Protein AF-Q4RTN7-F1 (afdb_monomer)

Mean predicted aligned error: 6.09 Å

Solvent-accessible surface area (backbone atoms only — not comparable to full-atom values): 6318 Å² total; per-residue (Å²): 60,95,90,76,74,46,82,42,31,45,36,32,31,80,55,91,61,99,47,44,72,40,24,26,42,28,44,82,54,90,90,71,49,83,53,70,43,82,50,89,62,72,74,46,56,23,94,90,42,70,92,32,52,31,35,38,32,40,74,43,78,39,76,92,76,73,41,44,34,34,35,33,22,20,59,65,36,46,74,70,69,41,90,54,66,49,70,44,83,52,71,90,79,71,94,69,78,76,87,77,79,74,89,123

pLDDT: mean 87.34, std 16.29, range [34.25, 97.75]

InterPro domains:
  IPR010666 Zinc finger, GRF-type [PF06839] (1-35)
  IPR010666 Zinc finger, GRF-type [PS51999] (1-42)

Foldseek 3Di:
DVVPPDFFKKFQDCDDDPRHQWIWGADPDPVDDGDIGTDPQGWDADPQHRPFTWGIWDWDQDPVVRFIKIFTDTPVCVVVVHPTPDIDGDDPPDPDDDPVPPPD

Structure (mmCIF, N/CA/C/O backbone):
data_AF-Q4RTN7-F1
#
_entry.id   AF-Q4RTN7-F1
#
loop_
_atom_site.group_PDB
_atom_site.id
_atom_site.type_symbol
_atom_site.label_atom_id
_atom_site.label_alt_id
_atom_site.label_comp_id
_atom_site.label_asym_id
_atom_site.label_entity_id
_atom_site.label_seq_id
_atom_site.pdbx_PDB_ins_code
_atom_site.Cartn_x
_atom_site.Cartn_y
_atom_site.Cartn_z
_atom_site.occupancy
_atom_site.B_iso_or_equiv
_atom_site.auth_seq_id
_atom_site.auth_comp_id
_atom_site.auth_asym_id
_atom_site.auth_atom_id
_atom_site.pdbx_PDB_model_num
ATOM 1 N N . CYS A 1 1 ? -11.846 2.866 0.393 1.00 87.19 1 CYS A N 1
ATOM 2 C CA . CYS A 1 1 ? -12.379 2.264 -0.840 1.00 87.19 1 CYS A CA 1
ATOM 3 C C . CYS A 1 1 ? -13.829 2.706 -0.997 1.00 87.19 1 CYS A C 1
ATOM 5 O O . CYS A 1 1 ? -14.576 2.548 -0.036 1.00 87.19 1 CYS A O 1
ATOM 7 N N . PRO A 1 2 ? -14.224 3.274 -2.148 1.00 86.81 2 PRO A N 1
ATOM 8 C CA . PRO A 1 2 ? -15.601 3.712 -2.379 1.00 86.81 2 PRO A CA 1
ATOM 9 C C . PRO A 1 2 ? -16.633 2.581 -2.282 1.00 86.81 2 PRO A C 1
ATOM 11 O O . PRO A 1 2 ? -17.748 2.835 -1.850 1.00 86.81 2 PRO A O 1
ATOM 14 N N . GLN A 1 3 ? -16.266 1.344 -2.640 1.00 87.88 3 GLN A N 1
ATOM 15 C CA . GLN A 1 3 ? -17.195 0.208 -2.586 1.00 87.88 3 GLN A CA 1
ATOM 16 C C . GLN A 1 3 ? -17.378 -0.376 -1.180 1.00 87.88 3 GLN A C 1
ATOM 18 O O . GLN A 1 3 ? -18.482 -0.766 -0.826 1.00 87.88 3 GLN A O 1
ATOM 23 N N . THR A 1 4 ? -16.312 -0.462 -0.380 1.00 87.62 4 THR A N 1
ATOM 24 C CA . THR A 1 4 ? -16.333 -1.207 0.896 1.00 87.62 4 THR A CA 1
ATOM 25 C C . THR A 1 4 ? -16.266 -0.314 2.134 1.00 87.62 4 THR A C 1
ATOM 27 O O . THR A 1 4 ? -16.393 -0.801 3.252 1.00 87.62 4 THR A O 1
ATOM 30 N N . GLY A 1 5 ? -15.983 0.983 1.977 1.00 86.31 5 GLY A N 1
ATOM 31 C CA . GLY A 1 5 ? -15.773 1.913 3.094 1.00 86.31 5 GLY A CA 1
ATOM 32 C C . GLY A 1 5 ? -14.479 1.680 3.891 1.00 86.31 5 GLY A C 1
ATOM 33 O O . GLY A 1 5 ? -14.132 2.495 4.742 1.00 86.31 5 GLY A O 1
ATOM 34 N N . THR A 1 6 ? -13.715 0.622 3.601 1.00 87.69 6 THR A N 1
ATOM 35 C CA . THR A 1 6 ? -12.468 0.302 4.311 1.00 87.69 6 THR A CA 1
ATOM 36 C C . THR A 1 6 ? -11.272 1.095 3.763 1.00 87.69 6 THR A C 1
ATOM 38 O O . THR A 1 6 ? -11.245 1.429 2.569 1.00 87.69 6 THR A O 1
ATOM 41 N N . PRO A 1 7 ? -10.261 1.434 4.590 1.00 90.19 7 PRO A N 1
ATOM 42 C CA . PRO A 1 7 ? -9.044 2.087 4.110 1.00 90.19 7 PRO A CA 1
ATOM 43 C C . PRO A 1 7 ? -8.326 1.254 3.039 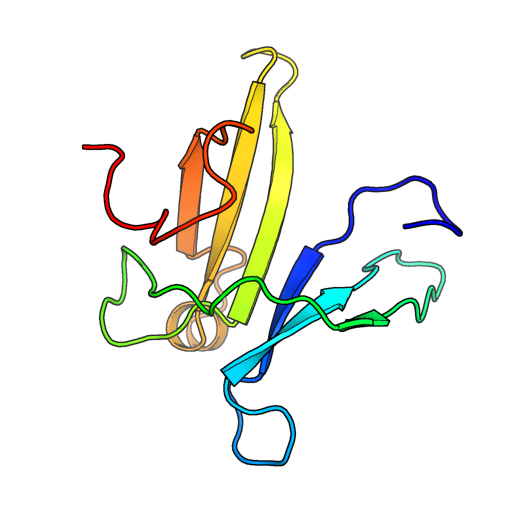1.00 90.19 7 PRO A C 1
ATOM 45 O O . PRO A 1 7 ? -8.090 0.060 3.217 1.00 90.19 7 PRO A O 1
ATOM 48 N N . CYS A 1 8 ? -7.960 1.890 1.924 1.00 95.00 8 CYS A N 1
ATOM 49 C CA . CYS A 1 8 ? -7.148 1.250 0.890 1.00 95.00 8 CYS A CA 1
ATOM 50 C C . CYS A 1 8 ? -5.692 1.115 1.350 1.00 95.00 8 CYS A C 1
ATOM 52 O O . CYS A 1 8 ? -5.192 1.927 2.130 1.00 95.00 8 CYS A O 1
ATOM 54 N N . MET A 1 9 ? -4.992 0.121 0.812 1.00 95.75 9 MET A N 1
ATOM 55 C CA . MET A 1 9 ? -3.539 0.026 0.938 1.00 95.75 9 MET A CA 1
ATOM 56 C C . MET A 1 9 ? -2.863 0.844 -0.163 1.00 95.75 9 MET A C 1
ATOM 58 O O . MET A 1 9 ? -3.414 0.998 -1.252 1.00 95.75 9 MET A O 1
ATOM 62 N N . LEU A 1 10 ? -1.661 1.348 0.106 1.00 97.00 10 LEU A N 1
ATOM 63 C CA . LEU A 1 10 ? -0.810 1.981 -0.900 1.00 97.00 10 LEU A CA 1
ATOM 64 C C . LEU A 1 10 ? 0.169 0.934 -1.434 1.00 97.00 10 LEU A C 1
ATOM 66 O O . LEU A 1 10 ? 0.962 0.377 -0.675 1.00 97.00 10 LEU A O 1
ATOM 70 N N . LYS A 1 11 ? 0.098 0.649 -2.730 1.00 97.50 11 LYS A N 1
ATOM 71 C CA . LYS A 1 11 ? 0.937 -0.334 -3.413 1.00 97.50 11 LYS A CA 1
ATOM 72 C C . LYS A 1 11 ? 1.868 0.364 -4.392 1.00 97.50 11 LYS A C 1
ATOM 74 O O . LYS A 1 11 ? 1.411 1.177 -5.191 1.00 97.50 11 LYS A O 1
ATOM 79 N N . THR A 1 12 ? 3.134 -0.029 -4.388 1.00 97.56 12 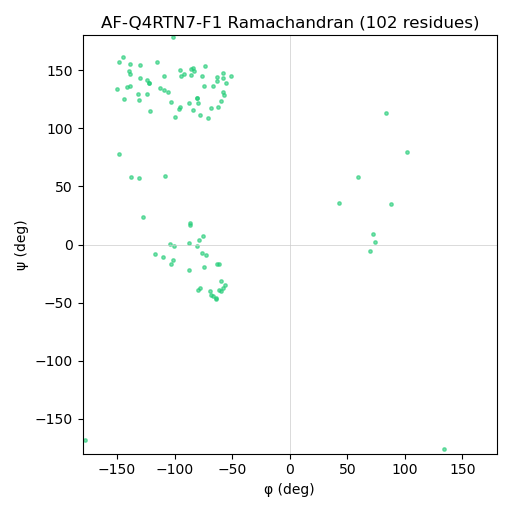THR A N 1
ATOM 80 C CA . THR A 1 12 ? 4.152 0.485 -5.312 1.00 97.56 12 THR A CA 1
ATOM 81 C C . THR A 1 12 ? 4.539 -0.588 -6.321 1.00 97.56 12 THR A C 1
ATOM 83 O O . THR A 1 12 ? 4.814 -1.735 -5.957 1.00 97.56 12 THR A O 1
ATOM 86 N N . GLY A 1 13 ? 4.599 -0.234 -7.604 1.00 97.19 13 GLY A N 1
ATOM 87 C CA . GLY A 1 13 ? 5.156 -1.109 -8.629 1.00 97.19 13 GLY A CA 1
ATOM 88 C C . GLY A 1 13 ? 6.674 -1.224 -8.492 1.00 97.19 13 GLY A C 1
ATOM 89 O O . GLY A 1 13 ? 7.406 -0.287 -8.785 1.00 97.19 13 GLY A O 1
ATOM 90 N N . VAL A 1 14 ? 7.155 -2.386 -8.054 1.00 96.00 14 VAL A N 1
ATOM 91 C CA . VAL A 1 14 ? 8.594 -2.664 -7.853 1.00 96.00 14 VAL A CA 1
ATOM 92 C C . VAL A 1 14 ? 9.213 -3.520 -8.960 1.00 96.00 14 VAL A C 1
ATOM 94 O O . VAL A 1 14 ? 10.431 -3.578 -9.089 1.00 96.00 14 VAL A O 1
ATOM 97 N N . ARG A 1 15 ? 8.381 -4.195 -9.760 1.00 94.75 15 ARG A N 1
ATOM 98 C CA . ARG A 1 15 ? 8.825 -5.002 -10.904 1.00 94.75 15 ARG A CA 1
ATOM 99 C C . ARG A 1 15 ? 9.010 -4.120 -12.132 1.00 94.75 15 ARG A C 1
ATOM 101 O O . ARG A 1 15 ? 8.305 -3.122 -12.276 1.00 94.75 15 ARG A O 1
ATOM 108 N N . ASP A 1 16 ? 9.913 -4.528 -13.017 1.00 96.12 16 ASP A N 1
ATOM 109 C CA . ASP A 1 16 ? 10.088 -3.880 -14.315 1.00 96.12 16 ASP A CA 1
ATOM 110 C C . ASP A 1 16 ? 8.794 -3.892 -15.135 1.00 96.12 16 ASP A C 1
ATOM 112 O O . ASP A 1 16 ? 8.005 -4.838 -15.084 1.00 96.12 16 ASP A O 1
ATOM 116 N N . GLY A 1 17 ? 8.568 -2.798 -15.864 1.00 96.62 17 GLY A N 1
ATOM 117 C CA . GLY A 1 17 ? 7.382 -2.581 -16.685 1.00 96.62 17 GLY A CA 1
ATOM 118 C C . GLY A 1 17 ? 6.772 -1.184 -16.506 1.00 96.62 17 GLY A C 1
ATOM 119 O O . GLY A 1 17 ? 7.300 -0.360 -15.756 1.00 96.62 17 GLY A O 1
ATOM 120 N N . PRO A 1 18 ? 5.621 -0.909 -17.148 1.00 97.06 18 PRO A N 1
ATOM 121 C CA . PRO A 1 18 ? 5.008 0.427 -17.200 1.00 97.06 18 PRO A CA 1
ATOM 122 C C . PRO A 1 18 ? 4.607 1.023 -15.843 1.00 97.06 18 PRO A C 1
ATOM 124 O O . PRO A 1 18 ? 4.347 2.225 -15.743 1.00 97.06 18 PRO A O 1
ATOM 127 N N . ASN A 1 19 ? 4.521 0.178 -14.814 1.00 96.75 19 ASN A N 1
ATOM 128 C CA . ASN A 1 19 ? 4.124 0.550 -13.460 1.00 96.75 19 ASN A CA 1
ATOM 129 C C . ASN A 1 19 ? 5.299 0.625 -12.479 1.00 96.75 19 ASN A C 1
ATOM 131 O O . ASN A 1 19 ? 5.066 0.933 -11.311 1.00 96.75 19 ASN A O 1
ATOM 135 N N . LYS A 1 20 ? 6.542 0.365 -12.915 1.00 96.88 20 LYS A N 1
ATOM 136 C CA . LYS A 1 20 ? 7.718 0.504 -12.047 1.00 96.88 20 LYS A CA 1
ATOM 137 C C . LYS A 1 20 ? 7.794 1.932 -11.501 1.00 96.88 20 LYS A C 1
ATOM 139 O O . LYS A 1 20 ? 7.700 2.892 -12.260 1.00 96.88 20 LYS A O 1
ATOM 144 N N . GLY A 1 21 ? 7.926 2.065 -10.185 1.00 95.38 21 GLY A N 1
ATOM 145 C CA . GLY A 1 21 ? 7.989 3.346 -9.481 1.00 95.38 21 GLY A CA 1
ATOM 146 C C . GLY A 1 21 ? 6.655 4.091 -9.355 1.00 95.38 21 GLY A C 1
ATOM 147 O O . GLY A 1 21 ? 6.640 5.180 -8.791 1.00 95.38 21 GLY A O 1
ATOM 148 N N . LYS A 1 22 ? 5.536 3.536 -9.843 1.00 97.12 22 LYS A N 1
ATOM 149 C CA . LYS A 1 22 ? 4.205 4.144 -9.692 1.00 97.12 22 LYS A CA 1
ATOM 150 C C . LYS A 1 22 ? 3.481 3.594 -8.469 1.00 97.12 22 LYS A C 1
ATOM 152 O O . LYS A 1 22 ? 3.578 2.400 -8.169 1.00 97.12 22 LYS A O 1
ATOM 157 N N . SER A 1 23 ? 2.714 4.463 -7.822 1.00 97.44 23 SER A N 1
ATOM 158 C CA . SER A 1 23 ? 1.935 4.142 -6.629 1.00 97.44 23 SER A CA 1
ATOM 159 C C . SER A 1 23 ? 0.440 4.112 -6.926 1.00 97.44 23 SER A C 1
ATOM 161 O O . SER A 1 23 ? -0.072 4.903 -7.722 1.00 97.44 23 SER A O 1
ATOM 163 N N . PHE A 1 24 ? -0.269 3.208 -6.256 1.00 97.00 24 PHE A N 1
ATOM 164 C CA . PHE A 1 24 ? -1.702 2.989 -6.428 1.00 97.00 24 PHE A CA 1
ATOM 165 C C . PHE A 1 24 ? -2.369 2.767 -5.073 1.00 97.00 24 PHE A C 1
ATOM 167 O O . PHE A 1 24 ? -1.863 2.001 -4.252 1.00 97.00 24 PHE A O 1
ATOM 174 N N . TYR A 1 25 ? -3.528 3.382 -4.854 1.00 96.62 25 TYR A N 1
ATOM 175 C CA . TYR A 1 25 ? -4.436 2.955 -3.796 1.00 96.62 25 TYR A CA 1
ATOM 176 C C . TYR A 1 25 ? -5.211 1.738 -4.273 1.00 96.62 25 TYR A C 1
ATOM 178 O O . TYR A 1 25 ? -5.899 1.807 -5.287 1.00 96.62 25 TYR A O 1
ATOM 186 N N . VAL A 1 26 ? -5.104 0.636 -3.538 1.00 95.69 26 VAL A N 1
ATOM 187 C CA . VAL A 1 26 ? -5.756 -0.633 -3.871 1.00 95.69 26 VAL A CA 1
ATOM 188 C C . VAL A 1 26 ? -6.661 -1.081 -2.733 1.00 95.69 26 VAL A C 1
ATOM 190 O O . VAL A 1 26 ? -6.311 -0.951 -1.554 1.00 95.69 26 VAL A O 1
ATOM 193 N N . CYS A 1 27 ? -7.840 -1.596 -3.071 1.00 94.12 27 CYS A N 1
ATOM 194 C CA . CYS A 1 27 ? -8.639 -2.338 -2.107 1.00 94.12 27 CYS A CA 1
ATOM 195 C C . CYS A 1 27 ? -8.050 -3.742 -1.927 1.00 94.12 27 CYS A C 1
ATOM 197 O O . CYS A 1 27 ? -7.486 -4.321 -2.850 1.00 94.12 27 CYS A O 1
ATOM 199 N N . VAL A 1 28 ? -8.134 -4.260 -0.707 1.00 84.31 28 VAL A N 1
ATOM 200 C CA . VAL A 1 28 ? -7.665 -5.608 -0.348 1.00 84.31 28 VAL A CA 1
ATOM 201 C C . VAL A 1 28 ? -8.76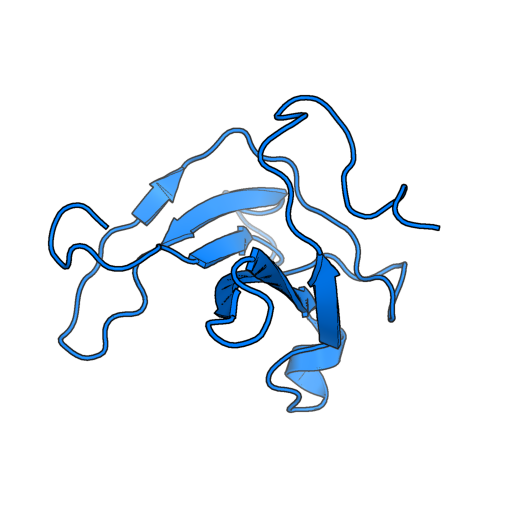3 -6.400 0.351 1.00 84.31 28 VAL A C 1
ATOM 203 O O . VAL A 1 28 ? -8.491 -7.295 1.153 1.00 84.31 28 VAL A O 1
ATOM 206 N N . ASP A 1 29 ? -10.007 -6.005 0.097 1.00 85.25 29 ASP A N 1
ATOM 207 C CA . ASP A 1 29 ? -11.166 -6.687 0.633 1.00 85.25 29 ASP A CA 1
ATOM 208 C C . ASP A 1 29 ? -11.233 -8.125 0.106 1.00 85.25 29 ASP A C 1
ATOM 210 O O . ASP A 1 29 ? -10.889 -8.395 -1.048 1.00 85.25 29 ASP A O 1
ATOM 214 N N . LYS A 1 30 ? -11.628 -9.053 0.979 1.00 75.00 30 LYS A N 1
ATOM 215 C CA . LYS A 1 30 ? -11.623 -10.486 0.670 1.00 75.00 30 LYS A CA 1
ATOM 216 C C . LYS A 1 30 ? -12.755 -10.887 -0.272 1.00 75.00 30 LYS A C 1
ATOM 218 O O . LYS A 1 30 ? -12.619 -11.907 -0.938 1.00 75.00 30 LYS A O 1
ATOM 223 N N . GLU A 1 31 ? -13.800 -10.072 -0.379 1.00 82.19 31 GLU A N 1
ATOM 224 C CA . GLU A 1 31 ? -14.982 -10.344 -1.199 1.00 82.19 31 GLU A CA 1
ATOM 225 C C . GLU A 1 31 ? -1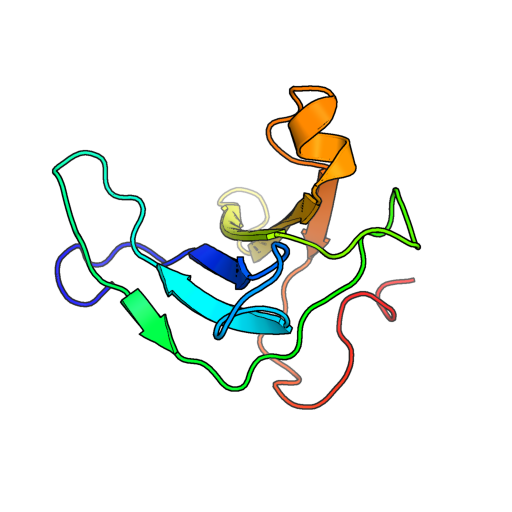4.815 -9.875 -2.662 1.00 82.19 31 GLU A C 1
ATOM 227 O O . GLU A 1 31 ? -15.792 -9.731 -3.391 1.00 82.19 31 GLU A O 1
ATOM 232 N N . GLY A 1 32 ? -13.575 -9.642 -3.120 1.00 80.62 32 GLY A N 1
ATOM 233 C CA . GLY A 1 32 ? -13.269 -9.439 -4.545 1.00 80.62 32 GLY A CA 1
ATOM 234 C C . GLY A 1 32 ? -13.387 -7.997 -5.051 1.00 80.62 32 GLY A C 1
ATOM 235 O O . GLY A 1 32 ? -13.785 -7.770 -6.191 1.00 80.62 32 GLY A O 1
ATOM 236 N N . CYS A 1 33 ? -13.056 -6.995 -4.230 1.00 90.69 33 CYS A N 1
ATOM 237 C CA . CYS A 1 33 ? -13.043 -5.603 -4.687 1.00 90.69 33 CYS A CA 1
ATOM 238 C C . CYS A 1 33 ? -11.785 -5.272 -5.512 1.00 90.69 33 CYS A C 1
ATOM 240 O O . CYS A 1 33 ? -10.696 -5.118 -4.957 1.00 90.69 33 CYS A O 1
ATOM 242 N N . ASP A 1 34 ? -11.962 -5.034 -6.814 1.00 91.38 34 ASP A N 1
ATOM 243 C CA . ASP A 1 34 ? -10.876 -4.719 -7.761 1.00 91.38 34 ASP A CA 1
ATOM 244 C C . ASP A 1 34 ? -10.514 -3.224 -7.842 1.00 91.38 34 ASP A C 1
ATOM 246 O O . ASP A 1 34 ? -9.862 -2.766 -8.785 1.00 91.38 34 ASP A O 1
ATOM 250 N N . PHE A 1 35 ? -10.934 -2.419 -6.863 1.00 94.38 35 PHE A N 1
ATOM 251 C CA . PHE A 1 35 ? -10.621 -0.992 -6.856 1.00 94.38 35 PHE A CA 1
ATOM 252 C C . PHE A 1 35 ? -9.109 -0.745 -6.845 1.00 94.38 35 PHE A C 1
ATOM 254 O O . PHE A 1 35 ? -8.397 -1.165 -5.927 1.00 94.38 35 PHE A O 1
ATOM 261 N N . SER A 1 36 ? -8.649 0.011 -7.839 1.00 95.44 36 SER A N 1
ATOM 262 C CA . SER A 1 36 ? -7.269 0.455 -7.993 1.00 95.44 36 SER A CA 1
ATOM 263 C C . SER A 1 36 ? -7.254 1.860 -8.584 1.00 95.44 36 SER A C 1
ATOM 265 O O . SER A 1 36 ? -7.833 2.097 -9.644 1.00 95.44 36 SER A O 1
ATOM 267 N N . GLN A 1 37 ? -6.589 2.795 -7.909 1.00 96.19 37 GLN A N 1
ATOM 268 C CA . GLN A 1 37 ? -6.498 4.188 -8.338 1.00 96.19 37 GLN A CA 1
ATOM 269 C C . GLN A 1 37 ? -5.039 4.665 -8.301 1.00 96.19 37 GLN A C 1
ATOM 271 O O . GLN A 1 37 ? -4.414 4.585 -7.240 1.00 96.19 37 GLN A O 1
ATOM 276 N N . PRO A 1 38 ? -4.481 5.185 -9.411 1.00 96.88 38 PRO A N 1
ATOM 277 C CA . PRO A 1 38 ? -3.164 5.820 -9.407 1.00 96.88 38 PRO A CA 1
ATOM 278 C C . PRO A 1 38 ? -3.098 6.997 -8.428 1.00 96.88 38 PRO A C 1
ATOM 280 O O . PRO A 1 38 ? -4.080 7.715 -8.244 1.00 96.88 38 PRO A O 1
ATOM 283 N N . THR A 1 39 ? -1.932 7.228 -7.829 1.00 94.94 39 THR A N 1
ATOM 284 C CA . THR A 1 39 ? -1.695 8.369 -6.935 1.00 94.94 39 THR A 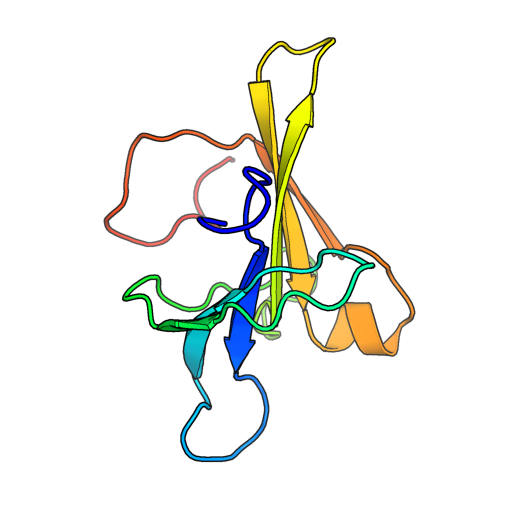CA 1
ATOM 285 C C . THR A 1 39 ? -0.322 8.993 -7.176 1.00 94.94 39 THR A C 1
ATOM 287 O O . THR A 1 39 ? 0.595 8.332 -7.663 1.00 94.94 39 THR A O 1
ATOM 290 N N . SER A 1 40 ? -0.177 10.271 -6.826 1.00 93.31 40 SER A N 1
ATOM 291 C CA . SER A 1 40 ? 1.082 11.022 -6.902 1.00 93.31 40 SER A CA 1
ATOM 292 C C . SER A 1 40 ? 2.022 10.767 -5.719 1.00 93.31 40 SER A C 1
ATOM 294 O O . SER A 1 40 ? 3.114 11.327 -5.682 1.00 93.31 40 SER A O 1
ATOM 296 N N . VAL A 1 41 ? 1.626 9.935 -4.747 1.00 91.06 41 VAL A N 1
ATOM 297 C CA . VAL A 1 41 ? 2.481 9.591 -3.602 1.00 91.06 41 VAL A CA 1
ATOM 298 C C . VAL A 1 41 ? 3.741 8.876 -4.087 1.00 91.06 41 VAL A C 1
ATOM 300 O O . VAL A 1 41 ? 3.668 7.787 -4.660 1.00 91.06 41 VAL A O 1
ATOM 303 N N . SER A 1 42 ? 4.901 9.473 -3.826 1.00 91.69 42 SER A N 1
ATOM 304 C CA . SER A 1 42 ? 6.189 8.893 -4.199 1.00 91.69 42 SER A CA 1
ATOM 305 C C . SER A 1 42 ? 6.453 7.567 -3.475 1.00 91.69 42 SER A C 1
ATOM 307 O O . SER A 1 42 ? 6.115 7.439 -2.293 1.00 91.69 42 SER A O 1
ATOM 309 N N . PRO A 1 43 ? 7.104 6.596 -4.143 1.00 93.12 43 PRO A N 1
ATOM 310 C CA . PRO A 1 43 ? 7.652 5.415 -3.492 1.00 93.12 43 PRO A CA 1
ATOM 311 C C . PRO A 1 43 ? 8.524 5.776 -2.294 1.00 93.12 43 PRO A C 1
ATOM 313 O O . PRO A 1 43 ? 9.248 6.771 -2.304 1.00 93.12 43 PRO A O 1
ATOM 316 N N . SER A 1 44 ? 8.478 4.929 -1.276 1.00 92.38 44 SER A N 1
ATOM 317 C CA . SER A 1 44 ? 9.283 5.078 -0.074 1.00 92.38 44 SER A CA 1
ATOM 318 C C . SER A 1 44 ? 10.278 3.924 0.068 1.00 92.38 44 SER A C 1
ATOM 320 O O . SER A 1 44 ? 10.085 2.848 -0.504 1.00 92.38 44 SER A O 1
ATOM 322 N N . HIS A 1 45 ? 11.360 4.152 0.811 1.00 94.31 45 HIS A N 1
ATOM 323 C CA . HIS A 1 45 ? 12.386 3.146 1.098 1.00 94.31 45 HIS A CA 1
ATOM 324 C C . HIS A 1 45 ? 12.123 2.467 2.439 1.00 94.31 45 HIS A C 1
ATOM 326 O O . HIS A 1 45 ? 11.526 3.048 3.340 1.00 94.31 45 HIS A O 1
ATOM 332 N N . CYS A 1 46 ? 12.528 1.211 2.579 1.00 95.94 46 CYS A N 1
ATOM 333 C CA . CYS A 1 46 ? 12.291 0.456 3.798 1.00 95.94 46 CYS A CA 1
ATOM 334 C C . CYS A 1 46 ? 13.312 0.802 4.881 1.00 95.94 46 CYS A C 1
ATOM 336 O O . CYS A 1 46 ? 14.500 0.592 4.693 1.00 95.94 46 CYS A O 1
ATOM 338 N N . LEU A 1 47 ? 12.842 1.188 6.070 1.00 94.69 47 LEU A N 1
ATOM 339 C CA . LEU A 1 47 ? 13.711 1.507 7.218 1.00 94.69 47 LEU A CA 1
ATOM 340 C C . LEU A 1 47 ? 14.551 0.337 7.742 1.00 94.69 47 LEU A C 1
ATOM 342 O O . LEU A 1 47 ? 15.454 0.538 8.537 1.00 94.69 47 LEU A O 1
ATOM 346 N N . GLN A 1 48 ? 14.200 -0.894 7.378 1.00 95.12 48 GLN A N 1
ATOM 347 C CA . GLN A 1 48 ? 14.936 -2.099 7.782 1.00 95.12 48 GLN A CA 1
ATOM 348 C C . GLN A 1 48 ? 15.837 -2.633 6.659 1.00 95.12 48 GLN A C 1
ATOM 350 O O . GLN A 1 48 ? 16.647 -3.522 6.886 1.00 95.12 48 GLN A O 1
ATOM 355 N N . HIS A 1 49 ? 15.640 -2.142 5.433 1.00 95.19 49 HIS A N 1
ATOM 356 C CA . HIS A 1 49 ? 16.336 -2.583 4.228 1.00 95.19 49 HIS A CA 1
ATOM 357 C C . HIS A 1 49 ? 16.442 -1.359 3.309 1.00 95.19 49 HIS A C 1
ATOM 359 O O . HIS A 1 49 ? 15.623 -1.210 2.404 1.00 95.19 49 HIS A O 1
ATOM 365 N N . GLU A 1 50 ? 17.374 -0.451 3.599 1.00 88.50 50 GLU A N 1
ATOM 366 C CA . GLU A 1 50 ? 17.402 0.919 3.050 1.00 88.50 50 GLU A CA 1
ATOM 367 C C . GLU A 1 50 ? 17.405 0.963 1.510 1.00 88.50 50 GLU A C 1
ATOM 369 O O . GLU A 1 50 ? 16.696 1.761 0.897 1.00 88.50 50 GLU A O 1
ATOM 374 N N . GLU A 1 51 ? 18.070 0.000 0.873 1.00 91.25 51 GLU A N 1
ATOM 375 C CA . GLU A 1 51 ? 18.124 -0.145 -0.589 1.00 91.25 51 GLU A CA 1
ATOM 376 C C . GLU A 1 51 ? 16.841 -0.728 -1.213 1.00 91.25 51 GLU A C 1
ATOM 378 O O . GLU A 1 51 ? 16.690 -0.800 -2.433 1.00 91.25 51 GLU A O 1
ATOM 383 N N . SER A 1 52 ? 15.890 -1.183 -0.395 1.00 95.25 52 SER A N 1
ATOM 384 C CA . SER A 1 52 ? 14.675 -1.850 -0.855 1.00 95.25 52 SER A CA 1
ATOM 385 C C . SER A 1 52 ? 13.467 -0.920 -0.798 1.00 95.25 52 SER A C 1
ATOM 387 O O . SER A 1 52 ? 13.064 -0.432 0.261 1.00 95.25 52 SER A O 1
ATOM 389 N N . VAL A 1 53 ? 12.823 -0.744 -1.951 1.00 95.62 53 VAL A N 1
ATOM 390 C CA . VAL A 1 53 ? 11.571 0.008 -2.073 1.00 95.62 53 VAL A CA 1
ATOM 391 C C . VAL A 1 53 ? 10.434 -0.722 -1.355 1.00 95.62 53 VAL A C 1
ATOM 393 O O . VAL A 1 53 ? 10.249 -1.938 -1.481 1.00 95.62 53 VAL A O 1
ATOM 396 N N . VAL A 1 54 ? 9.629 0.037 -0.617 1.00 97.06 54 VAL A N 1
ATOM 397 C CA . VAL A 1 54 ? 8.392 -0.433 0.003 1.00 97.06 54 VAL A CA 1
ATOM 398 C C . VAL A 1 54 ? 7.362 -0.739 -1.087 1.00 97.06 54 VAL A C 1
ATOM 400 O O . VAL A 1 54 ? 6.930 0.145 -1.825 1.00 97.06 54 VAL A O 1
ATOM 403 N N . GLU A 1 55 ? 6.945 -2.004 -1.183 1.00 96.94 55 GLU A N 1
ATOM 404 C CA . GLU A 1 55 ? 5.952 -2.458 -2.165 1.00 96.94 55 GLU A CA 1
ATOM 405 C C . GLU A 1 55 ? 4.510 -2.324 -1.663 1.00 96.94 55 GLU A C 1
ATOM 407 O O . GLU A 1 55 ? 3.581 -2.299 -2.472 1.00 96.94 55 GLU A O 1
ATOM 412 N N . LEU A 1 56 ? 4.310 -2.270 -0.342 1.00 97.38 56 LEU A N 1
ATOM 413 C CA . LEU A 1 56 ? 2.985 -2.228 0.264 1.00 97.38 56 LEU A CA 1
ATOM 414 C C . LEU A 1 56 ? 3.001 -1.463 1.586 1.00 97.38 56 LEU A C 1
ATOM 416 O O . LEU A 1 56 ? 3.839 -1.725 2.452 1.00 97.38 56 LEU A O 1
ATOM 420 N N . GLN A 1 57 ? 2.026 -0.575 1.757 1.00 97.44 57 GLN A N 1
ATOM 421 C CA . GLN A 1 57 ? 1.767 0.141 3.000 1.00 97.44 57 GLN A CA 1
ATOM 422 C C . GLN A 1 57 ? 0.291 0.045 3.382 1.00 97.44 57 GLN A C 1
ATOM 424 O O . GLN A 1 57 ? -0.590 0.093 2.522 1.00 97.44 57 GLN A O 1
ATOM 429 N N . ALA A 1 58 ? 0.021 -0.064 4.680 1.00 95.56 58 ALA A N 1
ATOM 430 C CA . ALA A 1 58 ? -1.330 -0.117 5.223 1.00 95.56 58 ALA A CA 1
ATOM 431 C C . ALA A 1 58 ? -1.480 0.845 6.396 1.00 95.56 58 ALA A C 1
ATOM 433 O O . ALA A 1 58 ? -0.686 0.821 7.339 1.00 95.56 58 ALA A O 1
ATOM 434 N N . LEU A 1 59 ? -2.522 1.670 6.337 1.00 93.25 59 LEU A N 1
ATOM 435 C CA . LEU A 1 59 ? -2.918 2.529 7.440 1.00 93.25 59 LEU A CA 1
ATOM 436 C C . LEU A 1 59 ? -3.865 1.754 8.356 1.00 93.25 59 LEU A C 1
ATOM 438 O O . LEU A 1 59 ? -4.914 1.288 7.914 1.00 93.25 59 LEU A O 1
ATOM 442 N N . VAL A 1 60 ? -3.494 1.613 9.624 1.00 92.38 60 VAL A N 1
ATOM 443 C CA . VAL A 1 60 ? -4.283 0.887 10.622 1.00 92.38 60 VAL A CA 1
ATOM 444 C C . VAL A 1 60 ? -4.562 1.813 11.794 1.00 92.38 60 VAL A C 1
ATOM 446 O O . VAL A 1 60 ? -3.643 2.434 12.330 1.00 92.38 60 VAL A O 1
ATOM 449 N N . TYR A 1 61 ? -5.826 1.910 12.195 1.00 90.88 61 TYR A N 1
ATOM 450 C CA . TYR A 1 61 ? -6.212 2.637 13.398 1.00 90.88 61 TYR A CA 1
ATOM 451 C C . TYR A 1 61 ? -5.968 1.773 14.637 1.00 90.88 61 TYR A C 1
ATOM 453 O O . TYR A 1 61 ? -6.443 0.641 14.715 1.00 90.88 61 TYR A O 1
ATOM 461 N N . ASN A 1 62 ? -5.227 2.306 15.604 1.00 89.19 62 ASN A N 1
ATOM 462 C CA . ASN A 1 62 ? -5.044 1.710 16.917 1.00 89.19 62 ASN A CA 1
ATOM 463 C C . ASN A 1 62 ? -6.040 2.355 17.894 1.00 89.19 62 ASN A C 1
ATOM 465 O O . ASN A 1 62 ? -5.967 3.558 18.154 1.00 89.19 62 ASN A O 1
ATOM 469 N N . GLN A 1 63 ? -6.959 1.549 18.436 1.00 89.75 63 GLN A N 1
ATOM 470 C CA . GLN A 1 63 ? -7.991 2.020 19.363 1.00 89.75 63 GLN A CA 1
ATOM 471 C C . GLN A 1 63 ? -7.422 2.449 20.723 1.00 89.75 63 GLN A C 1
ATOM 473 O O . GLN A 1 63 ? -7.837 3.480 21.244 1.00 89.75 63 GLN A O 1
ATOM 478 N N . GLU A 1 64 ? -6.444 1.720 21.267 1.00 89.06 64 GLU A N 1
ATO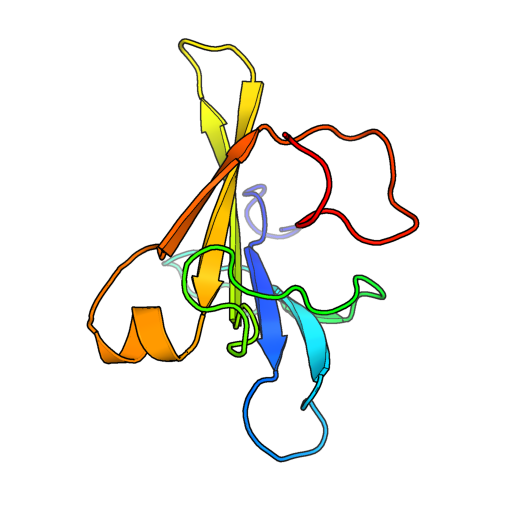M 479 C CA . GLU A 1 64 ? -5.824 2.020 22.567 1.00 89.06 64 GLU A CA 1
ATOM 480 C C . GLU A 1 64 ? -5.094 3.367 22.540 1.00 89.06 64 GLU A C 1
ATOM 482 O O . GLU A 1 64 ? -5.266 4.207 23.418 1.00 89.06 64 GLU A O 1
ATOM 487 N N . GLN A 1 65 ? -4.311 3.601 21.484 1.00 86.12 65 GLN A N 1
ATOM 488 C CA . GLN A 1 65 ? -3.519 4.823 21.304 1.00 86.12 65 GLN A CA 1
ATOM 489 C C . GLN A 1 65 ? -4.309 5.939 20.606 1.00 86.12 65 GLN A C 1
ATOM 491 O O . GLN A 1 65 ? -3.739 6.989 20.306 1.00 86.12 65 GLN A O 1
ATOM 496 N N . ARG A 1 66 ? -5.590 5.691 20.288 1.00 89.62 66 ARG A N 1
ATOM 497 C CA . ARG A 1 66 ? -6.505 6.576 19.545 1.00 89.62 66 ARG A CA 1
ATOM 498 C C . ARG A 1 66 ? -5.857 7.249 18.327 1.00 89.62 66 ARG A C 1
ATOM 500 O O . ARG A 1 66 ? -6.158 8.399 18.009 1.00 89.62 66 ARG A O 1
ATOM 507 N N . SER A 1 67 ? -4.966 6.541 17.640 1.00 90.12 67 SER A N 1
ATOM 508 C CA . SER A 1 67 ? -4.114 7.090 16.580 1.00 90.12 67 SER A CA 1
ATOM 509 C C . SER A 1 67 ? -3.874 6.075 15.471 1.00 90.12 67 SER A C 1
ATOM 511 O O . SER A 1 67 ? -4.082 4.873 15.636 1.00 90.12 67 SER A O 1
ATOM 513 N N . HIS A 1 68 ? -3.453 6.560 14.306 1.00 90.06 6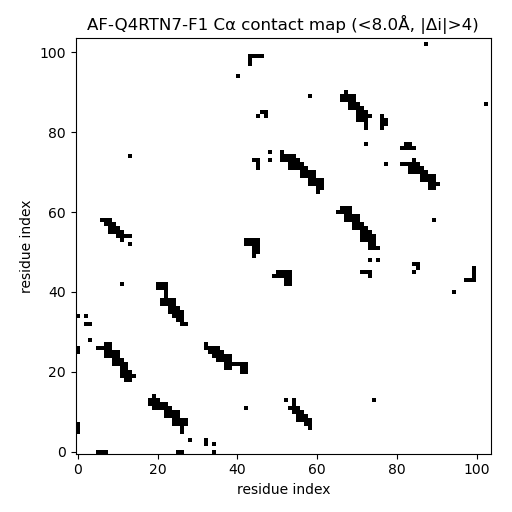8 HIS A N 1
ATOM 514 C CA . HIS A 1 68 ? -3.126 5.696 13.181 1.00 90.06 68 HIS A CA 1
ATOM 515 C C . HIS A 1 68 ? -1.646 5.316 13.184 1.00 90.06 68 HIS A C 1
ATOM 517 O O . HIS A 1 68 ? -0.772 6.114 13.529 1.00 90.06 68 HIS A O 1
ATOM 523 N N . ARG A 1 69 ? -1.364 4.101 12.715 1.00 93.50 69 ARG A N 1
ATOM 524 C CA . ARG A 1 69 ? -0.013 3.626 12.419 1.00 93.50 69 ARG A CA 1
ATOM 525 C C . ARG A 1 69 ? 0.066 3.194 10.965 1.00 93.50 69 ARG A C 1
ATOM 527 O O . ARG A 1 69 ? -0.853 2.563 10.440 1.00 93.50 69 ARG A O 1
ATOM 534 N N . LEU A 1 70 ? 1.176 3.534 10.324 1.00 94.62 70 LEU A N 1
ATOM 535 C CA . LEU A 1 70 ? 1.469 3.153 8.953 1.00 94.62 70 LEU A CA 1
ATOM 536 C C . LEU A 1 70 ? 2.406 1.952 8.968 1.00 94.62 70 LEU A C 1
ATOM 538 O O . LEU A 1 70 ? 3.573 2.070 9.336 1.00 94.62 70 LEU A O 1
ATOM 542 N N . PHE A 1 71 ? 1.892 0.797 8.572 1.00 96.75 71 PHE A N 1
ATOM 543 C CA . PHE A 1 71 ? 2.680 -0.411 8.372 1.00 96.75 71 PHE A CA 1
ATOM 544 C C . PHE A 1 71 ? 3.272 -0.408 6.968 1.00 96.75 71 PHE A C 1
ATOM 546 O O . PHE A 1 71 ? 2.633 0.070 6.031 1.00 96.75 71 PHE A O 1
ATOM 553 N N . TYR A 1 72 ? 4.475 -0.953 6.815 1.00 97.38 72 TYR A N 1
ATOM 554 C CA . TYR A 1 72 ? 5.164 -1.016 5.527 1.00 97.38 72 TYR A CA 1
ATOM 555 C C . TYR A 1 72 ? 5.873 -2.356 5.334 1.00 97.38 72 TYR A C 1
ATOM 557 O O . TYR A 1 72 ? 6.325 -2.991 6.293 1.00 97.38 72 TYR A O 1
ATOM 565 N N . ARG A 1 73 ? 5.972 -2.804 4.080 1.00 97.75 73 ARG A N 1
ATOM 566 C CA . ARG A 1 73 ? 6.744 -3.981 3.666 1.00 97.75 73 ARG A CA 1
ATOM 567 C C . ARG A 1 73 ? 7.438 -3.730 2.329 1.00 97.75 73 ARG A C 1
ATOM 569 O O . ARG A 1 73 ? 6.810 -3.252 1.390 1.00 97.75 73 ARG A O 1
ATOM 576 N N . CYS A 1 74 ? 8.705 -4.118 2.227 1.00 97.75 74 CYS A N 1
ATOM 577 C CA . CYS A 1 74 ? 9.470 -4.116 0.978 1.00 97.75 74 CYS A CA 1
ATOM 578 C C . CYS A 1 74 ? 9.591 -5.502 0.334 1.00 97.75 74 CYS A C 1
ATOM 580 O O . CYS A 1 74 ? 9.119 -6.506 0.878 1.00 97.75 74 CYS A O 1
ATOM 582 N N . THR A 1 75 ? 10.250 -5.566 -0.825 1.00 96.12 75 THR A N 1
ATOM 583 C CA . THR A 1 75 ? 10.474 -6.824 -1.551 1.00 96.12 75 THR A CA 1
ATOM 584 C C . THR A 1 75 ? 11.287 -7.827 -0.747 1.00 96.12 75 THR A C 1
ATOM 586 O O . THR A 1 75 ? 10.947 -9.007 -0.754 1.00 96.12 75 THR A O 1
ATOM 589 N N . GLU A 1 76 ? 12.306 -7.379 -0.011 1.00 97.31 76 GLU A N 1
ATOM 590 C CA . GLU A 1 76 ? 13.138 -8.272 0.806 1.00 97.31 76 GLU A CA 1
ATOM 591 C C . GLU A 1 76 ? 12.353 -8.838 1.991 1.00 97.31 76 GLU A C 1
ATOM 593 O O . GLU A 1 76 ? 12.341 -10.047 2.218 1.00 97.31 76 GLU A O 1
ATOM 598 N N . GLY A 1 77 ? 11.571 -7.998 2.678 1.00 97.00 77 GLY A N 1
ATOM 599 C CA . GLY A 1 77 ? 10.680 -8.461 3.743 1.00 97.00 77 GLY A CA 1
ATOM 600 C C . GLY A 1 77 ? 9.647 -9.474 3.250 1.00 97.00 77 GLY A C 1
ATOM 601 O O . GLY A 1 77 ? 9.386 -10.466 3.927 1.00 97.00 77 GLY A O 1
ATOM 602 N N . LYS A 1 78 ? 9.093 -9.263 2.051 1.00 96.31 78 LYS A N 1
ATOM 603 C CA . LYS A 1 78 ? 8.189 -10.225 1.414 1.00 96.31 78 LYS A CA 1
ATOM 604 C C . LYS A 1 78 ? 8.878 -11.544 1.081 1.00 96.31 78 LYS A C 1
ATOM 606 O O . LYS A 1 78 ? 8.302 -12.588 1.369 1.00 96.31 78 LYS A O 1
ATOM 611 N N . LYS A 1 79 ? 10.071 -11.509 0.475 1.00 96.25 79 LYS A N 1
ATOM 612 C CA . LYS A 1 79 ? 10.859 -12.716 0.167 1.00 96.25 79 LYS A CA 1
ATOM 613 C C . LYS A 1 79 ? 11.162 -13.516 1.435 1.00 96.25 79 LYS A C 1
ATOM 615 O O . LYS A 1 79 ? 11.073 -14.734 1.414 1.00 96.25 79 LYS A O 1
ATOM 620 N N . ALA A 1 80 ? 11.417 -12.827 2.547 1.00 96.69 80 ALA A N 1
ATOM 621 C CA . ALA A 1 80 ? 11.606 -13.425 3.867 1.00 96.69 80 ALA A CA 1
ATOM 622 C C . ALA A 1 80 ? 10.301 -13.897 4.551 1.00 96.69 80 ALA A C 1
ATOM 624 O O . ALA A 1 80 ? 10.318 -14.233 5.732 1.00 96.69 80 ALA A O 1
ATOM 625 N N . GLY A 1 81 ? 9.152 -13.871 3.863 1.00 96.06 81 GLY A N 1
ATOM 626 C CA . GLY A 1 81 ? 7.861 -14.312 4.404 1.00 96.06 81 GLY A CA 1
ATOM 6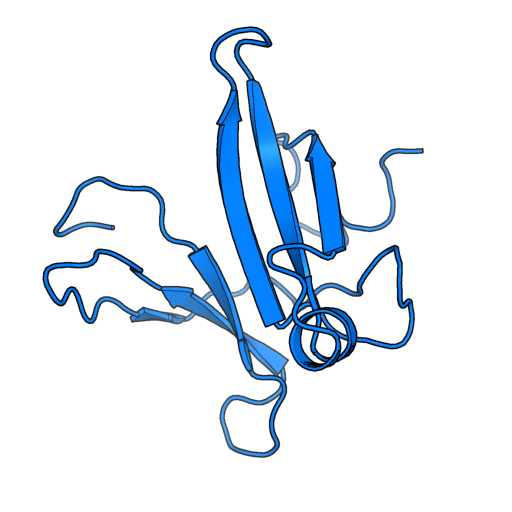27 C C . GLY A 1 81 ? 7.246 -13.378 5.454 1.00 96.06 81 GLY A C 1
ATOM 628 O O . GLY A 1 81 ? 6.244 -13.726 6.078 1.00 96.06 81 GLY A O 1
ATOM 629 N N . ARG A 1 82 ? 7.802 -12.178 5.667 1.00 95.19 82 ARG A N 1
ATOM 630 C CA . ARG A 1 82 ? 7.286 -11.238 6.669 1.00 95.19 82 ARG A CA 1
ATOM 631 C C . ARG A 1 82 ? 5.987 -10.599 6.186 1.00 95.19 82 ARG A C 1
ATOM 633 O O . ARG A 1 82 ? 5.876 -10.130 5.050 1.00 95.19 82 ARG A O 1
ATOM 640 N N . ARG A 1 83 ? 5.003 -10.496 7.085 1.00 95.50 83 ARG A N 1
ATOM 641 C CA . ARG A 1 83 ? 3.769 -9.741 6.816 1.00 95.50 83 ARG A CA 1
ATOM 642 C C . ARG A 1 83 ? 4.046 -8.243 6.677 1.00 95.50 83 ARG A C 1
ATOM 644 O O . ARG A 1 83 ? 3.550 -7.634 5.737 1.00 95.50 83 ARG A O 1
ATOM 651 N N . TRP A 1 84 ? 4.857 -7.690 7.577 1.00 97.62 84 TRP A N 1
ATOM 652 C CA . TRP A 1 84 ? 5.298 -6.295 7.592 1.00 97.62 84 TRP A CA 1
ATOM 653 C C . TRP A 1 84 ? 6.780 -6.230 7.969 1.00 97.62 84 TRP A C 1
ATOM 655 O O . TRP A 1 84 ? 7.252 -7.054 8.749 1.00 97.62 84 TRP A O 1
ATOM 665 N N . CYS A 1 85 ? 7.513 -5.265 7.417 1.00 97.38 85 CYS A N 1
ATOM 666 C CA . CYS A 1 85 ? 8.878 -4.956 7.849 1.00 97.38 85 CYS A CA 1
ATOM 667 C C . CYS A 1 85 ? 8.873 -4.152 9.152 1.00 97.38 85 CYS A C 1
ATOM 669 O O . CYS A 1 85 ? 9.722 -4.376 10.005 1.00 97.38 85 CYS A O 1
ATOM 671 N N . GLY A 1 86 ? 7.909 -3.244 9.306 1.00 96.31 86 GLY A N 1
ATOM 672 C CA . GLY A 1 86 ? 7.757 -2.414 10.492 1.00 96.31 86 GLY A CA 1
ATOM 673 C C . GLY A 1 86 ? 6.535 -1.506 10.397 1.00 96.31 86 GLY A C 1
ATOM 674 O O . GLY A 1 86 ? 5.675 -1.680 9.526 1.00 96.31 86 GLY A O 1
ATOM 675 N N . ASN A 1 87 ? 6.455 -0.543 11.312 1.00 95.19 87 ASN A N 1
ATOM 676 C CA . ASN A 1 87 ? 5.437 0.499 11.303 1.00 95.19 87 ASN A CA 1
ATOM 677 C C . ASN A 1 87 ? 5.973 1.804 11.901 1.00 95.19 87 ASN A C 1
ATOM 679 O O . ASN A 1 87 ? 6.906 1.778 12.699 1.00 95.19 87 ASN A O 1
ATOM 683 N N . VAL A 1 88 ? 5.353 2.921 11.531 1.00 92.56 88 VAL A N 1
ATOM 684 C CA . VAL A 1 88 ? 5.635 4.255 12.078 1.00 92.56 88 VAL A CA 1
ATOM 685 C C . VAL A 1 88 ? 4.332 4.937 12.512 1.00 92.56 88 VAL A C 1
ATOM 687 O O . VAL A 1 88 ? 3.265 4.592 11.984 1.00 92.56 88 VAL A O 1
ATOM 690 N N . PRO A 1 89 ? 4.369 5.886 13.465 1.00 91.69 89 PRO A N 1
ATOM 691 C CA . PRO A 1 89 ? 3.232 6.763 13.731 1.00 91.69 89 PRO A CA 1
ATOM 692 C C . PRO A 1 89 ? 2.802 7.485 12.451 1.00 91.69 89 PRO A C 1
ATOM 694 O O . PRO A 1 89 ? 3.647 7.917 11.668 1.00 91.69 89 PRO A O 1
ATOM 697 N N . TRP A 1 90 ? 1.497 7.611 12.224 1.00 86.62 90 TRP A N 1
ATOM 698 C CA . TRP A 1 90 ? 0.975 8.334 11.068 1.00 86.62 90 TRP A CA 1
ATOM 699 C C . TRP A 1 90 ? 0.397 9.683 11.488 1.00 86.62 90 TRP A C 1
ATOM 701 O O . TRP A 1 90 ? -0.423 9.755 12.405 1.00 86.62 90 TRP A O 1
ATOM 711 N N . SER A 1 91 ? 0.785 10.742 10.782 1.00 77.56 91 SER A N 1
ATOM 712 C CA . SER A 1 91 ? 0.184 12.067 10.900 1.00 77.56 91 SER A CA 1
ATOM 713 C C . SER A 1 91 ? -0.311 12.536 9.530 1.00 77.56 91 SER A C 1
ATOM 715 O O . SER A 1 91 ?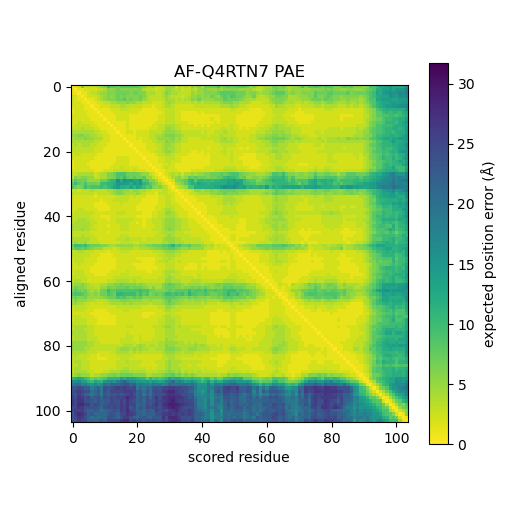 0.319 12.298 8.503 1.00 77.56 91 SER A O 1
ATOM 717 N N . ALA A 1 92 ? -1.463 13.208 9.509 1.00 65.12 92 ALA A N 1
ATOM 718 C CA . ALA A 1 92 ? -2.038 13.771 8.283 1.00 65.12 92 ALA A CA 1
ATOM 719 C C . ALA A 1 92 ? -1.275 15.015 7.783 1.00 65.12 92 ALA A C 1
ATOM 721 O O . ALA A 1 92 ? -1.535 15.524 6.693 1.00 65.12 92 ALA A O 1
ATOM 722 N N . VAL A 1 93 ? -0.344 15.531 8.589 1.00 53.75 93 VAL A N 1
ATOM 723 C CA . VAL A 1 93 ? 0.418 16.738 8.289 1.00 53.75 93 VAL A CA 1
ATOM 724 C C . VAL A 1 93 ? 1.601 16.338 7.405 1.00 53.75 93 VAL A C 1
ATOM 726 O O . VAL A 1 93 ? 2.499 15.652 7.883 1.00 53.75 93 VAL A O 1
ATOM 729 N N . ARG A 1 94 ? 1.607 16.839 6.157 1.00 49.56 94 ARG A N 1
ATOM 730 C CA . ARG A 1 94 ? 2.641 16.743 5.091 1.00 49.56 94 ARG A CA 1
ATOM 731 C C . ARG A 1 94 ? 2.352 15.704 3.992 1.00 49.56 94 ARG A C 1
ATOM 733 O O . ARG A 1 94 ? 2.965 14.647 3.915 1.00 49.56 94 ARG A O 1
ATOM 740 N N . GLN A 1 95 ? 1.486 16.083 3.049 1.00 49.56 95 GLN A N 1
ATOM 741 C CA . GLN A 1 95 ? 1.362 15.433 1.730 1.00 49.56 95 GLN A CA 1
ATOM 742 C C . GLN A 1 95 ? 2.454 15.850 0.724 1.00 49.56 95 GLN A C 1
ATOM 744 O O . GLN A 1 95 ? 2.446 15.392 -0.415 1.00 49.56 95 GLN A O 1
ATOM 749 N N . HIS A 1 96 ? 3.425 16.669 1.133 1.00 44.22 96 HIS A N 1
ATOM 750 C CA . HIS A 1 96 ? 4.563 17.038 0.301 1.00 44.22 96 HIS A CA 1
ATOM 751 C C . HIS A 1 96 ? 5.856 16.626 1.010 1.00 44.22 96 HIS A C 1
ATOM 753 O O . HIS A 1 96 ? 6.188 17.165 2.064 1.00 44.22 96 HIS A O 1
ATOM 759 N N . SER A 1 97 ? 6.563 15.678 0.392 1.00 44.88 97 SER A N 1
ATOM 760 C CA . SER A 1 97 ? 7.962 15.311 0.649 1.00 44.88 97 SER A CA 1
ATOM 761 C C . SER A 1 97 ? 8.244 14.333 1.807 1.00 44.88 97 SER A C 1
ATOM 763 O O . SER A 1 97 ? 8.147 14.662 2.983 1.00 44.88 97 SER A O 1
ATOM 765 N N . LEU A 1 98 ? 8.720 13.137 1.427 1.00 48.72 98 LEU A N 1
ATOM 766 C CA . LEU A 1 98 ? 9.725 12.338 2.152 1.00 48.72 98 LEU A CA 1
ATOM 767 C C . LEU A 1 98 ? 9.392 11.918 3.600 1.00 48.72 98 LEU A C 1
ATOM 769 O O . LEU A 1 98 ? 10.164 12.167 4.521 1.00 48.72 98 LEU A O 1
ATOM 773 N N . LEU A 1 99 ? 8.294 11.193 3.823 1.00 46.91 99 LEU A N 1
ATOM 774 C CA . LEU A 1 99 ? 7.952 10.664 5.155 1.00 46.91 99 LEU A CA 1
ATOM 775 C C . LEU A 1 99 ? 8.121 9.151 5.261 1.00 46.91 99 LEU A C 1
ATOM 777 O O . LEU A 1 99 ? 7.205 8.409 5.599 1.00 46.91 99 LEU A O 1
ATOM 781 N N . ILE A 1 100 ? 9.350 8.710 5.016 1.00 46.91 100 ILE A N 1
ATOM 782 C CA . ILE A 1 100 ? 9.923 7.645 5.842 1.00 46.91 100 ILE A CA 1
ATOM 783 C C . ILE A 1 100 ? 11.167 8.146 6.618 1.00 46.91 100 ILE A C 1
ATOM 785 O O . ILE A 1 100 ? 11.591 7.492 7.558 1.00 46.91 100 ILE A O 1
ATOM 789 N N . CYS A 1 101 ? 11.686 9.358 6.364 1.00 44.59 101 CYS A N 1
ATOM 790 C CA . CYS A 1 101 ? 12.988 9.777 6.909 1.00 44.59 101 CYS A CA 1
ATOM 791 C C . CYS A 1 101 ? 12.971 10.691 8.161 1.00 44.59 101 CYS A C 1
ATOM 793 O O . CYS A 1 101 ? 14.042 11.025 8.648 1.00 44.59 101 CYS A O 1
ATOM 795 N N . PHE A 1 102 ? 11.820 11.111 8.708 1.00 34.25 102 PHE A N 1
ATOM 796 C CA . PHE A 1 102 ? 11.784 12.086 9.823 1.00 34.25 102 PHE A CA 1
ATOM 797 C C . PHE A 1 102 ? 10.757 11.752 10.920 1.00 34.25 102 PHE A C 1
ATOM 799 O O . PHE A 1 102 ? 9.862 12.540 11.216 1.00 34.25 102 PHE A O 1
ATOM 806 N N . ILE A 1 103 ? 10.881 10.573 11.536 1.00 37.47 103 ILE A N 1
ATOM 807 C CA . ILE A 1 103 ? 10.381 10.349 12.907 1.00 37.47 103 ILE A CA 1
ATOM 808 C C . ILE A 1 103 ? 11.500 9.690 13.733 1.00 37.47 103 ILE A C 1
ATOM 810 O O . ILE A 1 103 ? 11.342 8.587 14.255 1.00 37.47 103 ILE A O 1
ATOM 814 N N . LEU A 1 104 ? 12.649 10.364 13.789 1.00 38.00 104 LEU A N 1
ATOM 815 C CA . LEU A 1 104 ? 13.633 10.262 14.867 1.00 38.00 104 LEU A CA 1
ATOM 816 C C . LEU A 1 104 ? 13.909 11.680 15.364 1.00 38.00 104 LEU A C 1
ATOM 818 O O . LEU A 1 104 ? 13.972 12.584 14.497 1.00 38.00 104 LEU A O 1
#

Radius of gyration: 13.77 Å; Cα contacts (8 Å, |Δi|>4): 198; chains: 1; bounding box: 35×31×40 Å

Secondary structure (DSSP, 8-state):
-TTT-SPPEEEE--SSSTTTT-EEEE---TTT---EEEE-PPP-EETTEEEEEEEEEEEEEETTTTEEEEEEEEHHHHHTT-S-SEEEE--SS-SSS-TTS---

Organism: Tetraodon nigroviridis (NCBI:txid99883)

Sequence (104 aa):
CPQTGTPCMLKTGVRDGPNKGKSFYVCVDKEGCDFSQPTSVSPSHCLQHEESVVELQALVYNQEQRSHRLFYRCTEGKKAGRRWCGNVPWSAVRQHSLLICFIL

Nearest PDB structures (foldseek):
  3scy-assembly1_A  TM=3.099E-01  e=4.448E+00  Bacteroides fragilis NCTC 9343